Protein AF-A0A016WW55-F1 (afdb_monomer_lite)

Organism: NCBI:txid53326

pLDDT: mean 90.35, std 8.44, range [47.38, 97.94]

Foldseek 3Di:
DDDDAAEDEDAPDVVCVDPVNVVVCVVVNHHYDDDDHPPLVLPLCNPPVVVVLCVQCPPDDDPDPVVVVVSVVVVVVPDDPVSVVVSVVSSVVSVVVVD

Radius of gyration: 16.38 Å; chains: 1; bounding box: 34×37×39 Å

InterPro domains:
  IPR036397 Ribonuclease H superfamily [G3DSA:3.30.420.10] (1-99)
  IPR052709 Transposase-Methyltransferase Hybrid [PTHR46060] (3-98)

Sequence (99 aa):
MAKKKVLFLHDNVPAHSNEVAQEKLAELMFEILPHPAYSPDLAPSDFHLFPNLKKLLAGRRFRFSEEVIEAVDGYFEHLEKGHFLEENEKLEKRWTKVH

Secondary structure (DSSP, 8-state):
-PPPPEEE-----TTTSSHHHHHHHHHTTEEEPP--TT-GGG-HIIIIIHHHHHHHHTT---SSHHHHHHHHHHHHHT--HHHHHHHHHHHHHHHHHH-

Structure (mmCIF, N/CA/C/O backbone):
data_AF-A0A016WW55-F1
#
_entry.id   AF-A0A016WW55-F1
#
loop_
_atom_site.group_PDB
_atom_site.id
_atom_site.type_symbol
_atom_site.label_atom_id
_atom_site.label_alt_id
_atom_site.label_comp_id
_atom_site.label_asym_id
_atom_site.label_entity_id
_atom_site.label_seq_id
_atom_site.pdbx_PDB_ins_code
_atom_site.Cartn_x
_atom_site.Cartn_y
_atom_site.Cartn_z
_atom_site.occupancy
_atom_site.B_iso_or_equiv
_atom_site.auth_seq_id
_atom_site.auth_comp_id
_atom_site.auth_asym_id
_atom_site.auth_atom_id
_atom_site.pdbx_PDB_model_num
ATOM 1 N N . MET A 1 1 ? -10.530 22.295 14.310 1.00 47.38 1 MET A N 1
ATOM 2 C CA . MET A 1 1 ? -11.070 21.184 13.495 1.00 47.38 1 MET A CA 1
ATOM 3 C C . MET A 1 1 ? -10.460 19.895 14.018 1.00 47.38 1 MET A C 1
ATOM 5 O O . MET A 1 1 ? -9.245 19.856 14.163 1.00 47.38 1 MET A O 1
ATOM 9 N N . ALA A 1 2 ? -11.262 18.893 14.380 1.00 59.19 2 ALA A N 1
ATOM 10 C CA . ALA A 1 2 ? -10.724 17.608 14.826 1.00 59.19 2 ALA A CA 1
ATOM 11 C C . ALA A 1 2 ? -10.021 16.917 13.645 1.00 59.19 2 ALA A C 1
ATOM 13 O O . ALA A 1 2 ? -10.608 16.803 12.567 1.00 59.19 2 ALA A O 1
ATOM 14 N N . LYS A 1 3 ? -8.763 16.493 13.821 1.00 66.69 3 LYS A N 1
ATOM 15 C CA . LYS A 1 3 ? -8.090 15.632 12.840 1.00 66.69 3 LYS A CA 1
ATOM 16 C C . LYS A 1 3 ? -8.847 14.304 12.789 1.00 66.69 3 LYS A C 1
ATOM 18 O O . LYS A 1 3 ? -9.098 13.705 13.832 1.00 66.69 3 LYS A O 1
ATOM 23 N N . LYS A 1 4 ? -9.234 13.863 11.591 1.00 79.50 4 LYS A N 1
ATOM 24 C CA . LYS A 1 4 ? -9.798 12.522 11.404 1.00 79.50 4 LYS A CA 1
ATOM 25 C C . LYS A 1 4 ? -8.715 11.494 11.736 1.00 79.50 4 LYS A C 1
ATOM 27 O O . LYS A 1 4 ? -7.582 11.640 11.284 1.00 79.50 4 LYS A O 1
ATOM 32 N N . LYS A 1 5 ? -9.075 10.492 12.537 1.00 88.38 5 LYS A N 1
ATOM 33 C CA . LYS A 1 5 ? -8.212 9.357 12.872 1.00 88.38 5 LYS A CA 1
ATOM 34 C C . LYS A 1 5 ? -7.979 8.519 11.611 1.00 88.38 5 LYS A C 1
ATOM 36 O O . LYS A 1 5 ? -8.924 8.298 10.854 1.00 88.38 5 LYS A O 1
ATOM 41 N N . VAL A 1 6 ? -6.741 8.093 11.379 1.00 93.06 6 VAL A N 1
ATOM 42 C CA . VAL A 1 6 ? -6.384 7.207 10.262 1.00 93.06 6 VAL A CA 1
ATOM 43 C C . VAL A 1 6 ? -6.385 5.772 10.772 1.00 93.06 6 VAL A C 1
ATOM 45 O O . VAL A 1 6 ? -5.719 5.475 11.763 1.00 93.06 6 VAL A O 1
ATOM 48 N N . LEU A 1 7 ? -7.136 4.908 10.090 1.00 92.69 7 LEU A N 1
ATOM 49 C CA . LEU A 1 7 ? -7.104 3.464 10.295 1.00 92.69 7 LEU A CA 1
ATOM 50 C C . LEU A 1 7 ? -6.087 2.868 9.323 1.00 92.69 7 LEU A C 1
ATOM 52 O O . LEU A 1 7 ? -6.183 3.096 8.117 1.00 92.69 7 LEU A O 1
ATOM 56 N N . PHE A 1 8 ? -5.108 2.142 9.846 1.00 92.88 8 PHE A N 1
ATOM 57 C CA . PHE A 1 8 ? -3.995 1.594 9.088 1.00 92.88 8 PHE A CA 1
ATOM 58 C C . PHE A 1 8 ? -4.069 0.067 9.080 1.00 92.88 8 PHE A C 1
ATOM 60 O O . PHE A 1 8 ? -3.989 -0.571 10.127 1.00 92.88 8 PHE A O 1
ATOM 67 N N . LEU A 1 9 ? -4.245 -0.518 7.897 1.00 92.06 9 LEU A N 1
ATOM 68 C CA . LEU A 1 9 ? -4.293 -1.963 7.693 1.00 92.06 9 LEU A CA 1
ATOM 69 C C . LEU A 1 9 ? -3.021 -2.410 6.971 1.00 92.06 9 LEU A C 1
ATOM 71 O O . LEU A 1 9 ? -2.748 -1.946 5.865 1.00 92.06 9 LEU A O 1
ATOM 75 N N . HIS A 1 10 ? -2.273 -3.320 7.585 1.00 91.25 10 HIS A N 1
ATOM 76 C CA . HIS A 1 10 ? -1.110 -3.971 6.989 1.00 91.25 10 HIS A CA 1
ATOM 77 C C . HIS A 1 10 ? -0.998 -5.411 7.505 1.00 91.25 10 HIS A C 1
ATOM 79 O O . HIS A 1 10 ? -1.653 -5.781 8.480 1.00 91.25 10 HIS A O 1
ATOM 85 N N . ASP A 1 11 ? -0.186 -6.230 6.847 1.00 88.81 11 ASP A N 1
ATOM 86 C CA . ASP A 1 11 ? 0.057 -7.611 7.246 1.00 88.81 11 ASP A CA 1
ATOM 87 C C . ASP A 1 11 ? 0.996 -7.711 8.463 1.00 88.81 11 ASP A C 1
ATOM 89 O O . ASP A 1 11 ? 1.789 -6.820 8.770 1.00 88.81 11 ASP A O 1
ATOM 93 N N . ASN A 1 12 ? 0.921 -8.830 9.183 1.00 86.19 12 ASN A N 1
ATOM 94 C CA . ASN A 1 12 ? 1.673 -9.046 10.426 1.00 86.19 12 ASN A CA 1
ATOM 95 C C . ASN A 1 12 ? 3.097 -9.594 10.179 1.00 86.19 12 ASN A C 1
ATOM 97 O O . ASN A 1 12 ? 3.583 -10.459 10.911 1.00 86.19 12 ASN A O 1
ATOM 101 N N . VAL A 1 13 ? 3.760 -9.159 9.105 1.00 87.56 13 VAL A N 1
ATOM 102 C CA . VAL A 1 13 ? 5.140 -9.578 8.806 1.00 87.56 13 VAL A CA 1
ATOM 103 C C . VAL A 1 13 ? 6.091 -8.955 9.840 1.00 87.56 13 VAL A C 1
ATOM 105 O O . VAL A 1 13 ? 5.907 -7.793 10.201 1.00 87.56 13 VAL A O 1
ATOM 108 N N . PRO A 1 14 ? 7.151 -9.657 10.303 1.00 89.81 14 PRO A N 1
ATOM 109 C CA . PRO A 1 14 ? 8.038 -9.150 11.361 1.00 89.81 14 PRO A CA 1
ATOM 110 C C . PRO A 1 14 ? 8.643 -7.763 11.097 1.00 89.81 14 PRO A C 1
ATOM 112 O O . PRO A 1 14 ? 8.917 -7.013 12.030 1.00 89.81 14 PRO A O 1
ATOM 115 N N . ALA A 1 15 ? 8.828 -7.401 9.824 1.00 89.00 15 ALA A N 1
ATOM 116 C CA . ALA A 1 15 ? 9.293 -6.078 9.418 1.00 89.00 15 ALA A CA 1
ATOM 117 C C . ALA A 1 15 ? 8.307 -4.945 9.770 1.00 89.00 15 ALA A C 1
ATOM 119 O O . ALA A 1 15 ? 8.739 -3.811 9.954 1.00 89.00 15 ALA A O 1
ATOM 120 N N . HIS A 1 16 ? 7.011 -5.236 9.886 1.00 86.50 16 HIS A N 1
ATOM 121 C CA . HIS A 1 16 ? 5.974 -4.266 10.242 1.00 86.50 16 HIS A CA 1
ATOM 122 C C . HIS A 1 16 ? 5.589 -4.312 11.728 1.00 86.50 16 HIS A C 1
ATOM 124 O O . HIS A 1 16 ? 5.094 -3.326 12.273 1.00 86.50 16 HIS A O 1
ATOM 130 N N . SER A 1 17 ? 5.870 -5.429 12.400 1.00 84.81 17 SER A N 1
ATOM 131 C CA . SER A 1 17 ? 5.562 -5.634 13.823 1.00 84.81 17 SER A CA 1
ATOM 132 C C . SER A 1 17 ? 6.746 -5.337 14.752 1.00 84.81 17 SER A C 1
ATOM 134 O O . SER A 1 17 ? 6.674 -5.621 15.946 1.00 84.81 17 SER A O 1
ATOM 136 N N . ASN A 1 18 ? 7.846 -4.788 14.225 1.00 91.31 18 ASN A N 1
ATOM 137 C CA . ASN A 1 18 ? 8.982 -4.367 15.044 1.00 91.31 18 ASN A CA 1
ATOM 138 C C . ASN A 1 18 ? 8.700 -3.057 15.796 1.00 91.31 18 ASN A C 1
ATOM 140 O O . ASN A 1 18 ? 7.846 -2.263 15.407 1.00 91.31 18 ASN A O 1
ATOM 144 N N . GLU A 1 19 ? 9.462 -2.832 16.863 1.00 93.38 19 GLU A N 1
ATOM 145 C CA . GLU A 1 19 ? 9.296 -1.690 17.767 1.00 93.38 19 GLU A CA 1
ATOM 146 C C . GLU A 1 19 ? 9.390 -0.344 17.040 1.00 93.38 19 GLU A C 1
ATOM 148 O O . GLU A 1 19 ? 8.499 0.485 17.180 1.00 93.38 19 GLU A O 1
ATOM 153 N N . VAL A 1 20 ? 10.380 -0.173 16.160 1.00 95.19 20 VAL A N 1
ATOM 154 C CA . VAL A 1 20 ? 10.593 1.074 15.404 1.00 95.19 20 VAL A CA 1
ATOM 155 C C . VAL A 1 20 ? 9.381 1.433 14.533 1.00 95.19 20 VAL A C 1
ATOM 157 O O . VAL A 1 20 ? 8.969 2.592 14.467 1.00 95.19 20 VAL A O 1
ATOM 160 N N . ALA A 1 21 ? 8.785 0.448 13.857 1.00 93.00 21 ALA A N 1
ATOM 161 C CA . ALA A 1 21 ? 7.594 0.649 13.039 1.00 93.00 21 ALA A CA 1
ATOM 162 C C . ALA A 1 21 ? 6.374 1.010 13.902 1.00 93.00 21 ALA A C 1
ATOM 164 O O . ALA A 1 21 ? 5.633 1.934 13.564 1.00 93.00 21 ALA A O 1
ATOM 165 N N . GLN A 1 22 ? 6.188 0.320 15.031 1.00 91.62 22 GLN A N 1
ATOM 166 C CA . GLN A 1 22 ? 5.075 0.559 15.954 1.00 91.62 22 GLN A CA 1
ATOM 167 C C . GLN A 1 22 ? 5.172 1.932 16.633 1.00 91.62 22 GLN A C 1
ATOM 169 O O . GLN A 1 22 ? 4.182 2.664 16.679 1.00 91.62 22 GLN A O 1
ATOM 174 N N . GLU A 1 23 ? 6.367 2.327 17.079 1.00 94.81 23 GLU A N 1
ATOM 175 C CA . GLU A 1 23 ? 6.645 3.667 17.606 1.00 94.81 23 GLU A CA 1
ATOM 176 C C . GLU A 1 23 ? 6.297 4.736 16.571 1.00 94.81 23 GLU A C 1
ATOM 178 O O . GLU A 1 23 ? 5.593 5.701 16.879 1.00 94.81 23 GLU A O 1
ATOM 183 N N . LYS A 1 24 ? 6.701 4.534 15.310 1.00 94.50 24 LYS A N 1
ATOM 184 C CA . LYS A 1 24 ? 6.412 5.508 14.259 1.00 94.50 24 LYS A CA 1
ATOM 185 C C . LYS A 1 24 ? 4.918 5.647 13.973 1.00 94.50 24 LYS A C 1
ATOM 187 O O . LYS A 1 24 ? 4.433 6.760 13.769 1.00 94.50 24 LYS A O 1
ATOM 192 N N . LEU A 1 25 ? 4.176 4.540 13.964 1.00 93.44 25 LEU A N 1
ATOM 193 C CA . LEU A 1 25 ? 2.722 4.563 13.784 1.00 93.44 25 LEU A CA 1
ATOM 194 C C . LEU A 1 25 ? 2.021 5.267 14.958 1.00 93.44 25 LEU A C 1
ATOM 196 O O . LEU A 1 25 ? 1.074 6.027 14.732 1.00 93.44 25 LEU A O 1
ATOM 200 N N . ALA A 1 26 ? 2.528 5.098 16.184 1.00 91.75 26 ALA A N 1
ATOM 201 C CA . ALA A 1 26 ? 2.033 5.804 17.363 1.00 91.75 26 ALA A CA 1
ATOM 202 C C . ALA A 1 26 ? 2.292 7.321 17.287 1.00 91.75 26 ALA A C 1
ATOM 204 O O . ALA A 1 26 ? 1.376 8.105 17.544 1.00 91.75 26 ALA A O 1
ATOM 205 N N . GLU A 1 27 ? 3.487 7.751 16.860 1.00 94.81 27 GLU A N 1
ATOM 206 C CA . GLU A 1 27 ? 3.807 9.171 16.621 1.00 94.81 27 GLU A CA 1
ATOM 207 C C . GLU A 1 27 ? 2.876 9.816 15.585 1.00 94.81 27 GLU A C 1
ATOM 209 O O . GLU A 1 27 ? 2.463 10.969 15.730 1.00 94.81 27 GLU A O 1
ATOM 214 N N . LEU A 1 28 ? 2.533 9.070 14.530 1.00 93.38 28 LEU A N 1
ATOM 215 C CA . LEU A 1 28 ?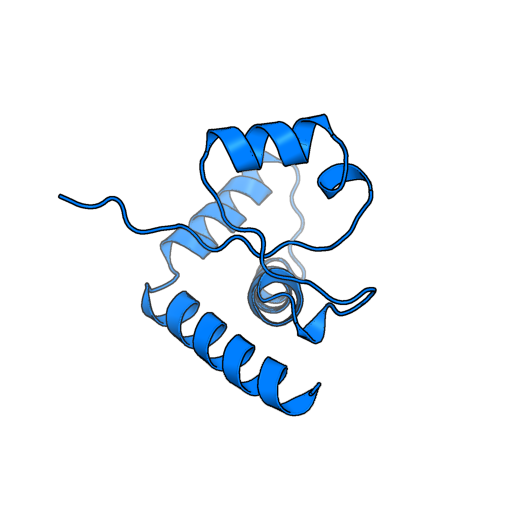 1.605 9.508 13.485 1.00 93.38 28 LEU A CA 1
ATOM 216 C C . LEU A 1 28 ? 0.136 9.476 13.937 1.00 93.38 28 LEU A C 1
ATOM 218 O O . LEU A 1 28 ? -0.733 9.970 13.214 1.00 93.38 28 LEU A O 1
ATOM 222 N N . MET A 1 29 ? -0.142 8.945 15.134 1.00 93.75 29 MET A N 1
ATOM 223 C CA . MET A 1 29 ? -1.481 8.734 15.689 1.00 93.75 29 MET A CA 1
ATOM 224 C C . MET A 1 29 ? -2.362 7.839 14.804 1.00 93.75 29 MET A C 1
ATOM 226 O O . MET A 1 29 ? -3.575 8.055 14.697 1.00 93.75 29 MET A O 1
ATOM 230 N N . PHE A 1 30 ? -1.754 6.856 14.137 1.00 94.12 30 PHE A N 1
ATOM 231 C CA . PHE A 1 30 ? -2.474 5.881 13.324 1.00 94.12 30 PHE A CA 1
ATOM 232 C C . PHE A 1 30 ? -2.982 4.753 14.218 1.00 94.12 30 PHE A C 1
ATOM 234 O O . P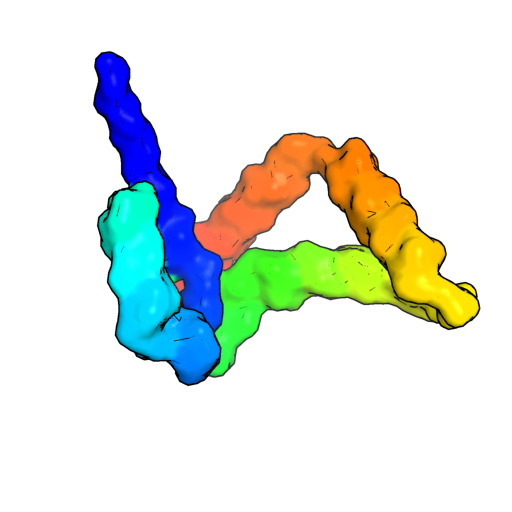HE A 1 30 ? -2.270 4.261 15.090 1.00 94.12 30 PHE A O 1
ATOM 241 N N . GLU A 1 31 ? -4.228 4.341 14.009 1.00 93.25 31 GLU A N 1
ATOM 242 C CA . GLU A 1 31 ? -4.775 3.151 14.653 1.00 93.25 31 GLU A CA 1
ATOM 243 C C . GLU A 1 31 ? -4.609 1.960 13.730 1.00 93.25 31 GLU A C 1
ATOM 245 O O . GLU A 1 31 ? -5.131 1.944 12.618 1.00 93.25 31 GLU A O 1
ATOM 250 N N . ILE A 1 32 ? -3.869 0.970 14.208 1.00 91.69 32 ILE A N 1
ATOM 251 C CA . ILE A 1 32 ? -3.615 -0.258 13.472 1.00 91.69 32 ILE A CA 1
ATOM 252 C C . ILE A 1 32 ? -4.858 -1.140 13.572 1.00 91.69 32 ILE A C 1
ATOM 254 O O . ILE A 1 32 ? -5.330 -1.439 14.671 1.00 91.69 32 ILE A O 1
ATOM 258 N N . LEU A 1 33 ? -5.390 -1.553 12.425 1.00 91.56 33 LEU A N 1
ATOM 259 C CA . LEU A 1 33 ? -6.476 -2.523 12.370 1.00 91.56 33 LEU A CA 1
ATOM 260 C C . LEU A 1 33 ? -5.927 -3.943 12.564 1.00 91.56 33 LEU A C 1
ATOM 262 O O . LEU A 1 33 ? -4.883 -4.273 11.999 1.00 91.56 33 LEU A O 1
ATOM 266 N N . PRO A 1 34 ? -6.619 -4.804 13.331 1.00 88.88 34 PRO A N 1
ATOM 267 C CA . PRO A 1 34 ? -6.170 -6.172 13.548 1.00 88.88 34 PRO A CA 1
ATOM 268 C C . PRO A 1 34 ? -6.200 -6.951 12.231 1.00 88.88 34 PRO A C 1
ATOM 270 O O . PRO A 1 34 ? -7.254 -7.068 11.617 1.00 88.88 34 PRO A O 1
ATOM 273 N N . HIS A 1 35 ? -5.068 -7.515 11.813 1.00 89.44 35 HIS A N 1
ATOM 274 C CA . HIS A 1 35 ? -4.988 -8.366 10.627 1.00 89.44 35 HIS A CA 1
ATOM 275 C C . HIS A 1 35 ? -4.667 -9.815 11.032 1.00 89.44 35 HIS A C 1
ATOM 277 O O . HIS A 1 35 ? -3.641 -10.052 11.680 1.00 89.44 35 HIS A O 1
ATOM 283 N N . PRO A 1 36 ? -5.524 -10.795 10.697 1.00 89.00 36 PRO A N 1
ATOM 284 C CA . PRO A 1 36 ? -5.264 -12.194 11.018 1.00 89.00 36 PRO A CA 1
ATOM 285 C C . PRO A 1 36 ? -4.053 -12.740 10.249 1.00 89.00 36 PRO A C 1
ATOM 287 O O . PRO A 1 36 ? -3.711 -12.287 9.157 1.00 89.00 36 PRO A O 1
ATOM 290 N N . ALA A 1 37 ? -3.372 -13.726 10.836 1.00 87.88 37 ALA A N 1
ATOM 291 C CA . ALA A 1 37 ? -2.196 -14.327 10.217 1.00 87.88 37 ALA A CA 1
ATOM 292 C C . ALA A 1 37 ? -2.556 -14.984 8.872 1.00 87.88 37 ALA A C 1
ATOM 294 O O . ALA A 1 37 ? -3.594 -15.633 8.753 1.00 87.88 37 ALA A O 1
ATOM 295 N N . TYR A 1 38 ? -1.677 -14.837 7.876 1.00 86.00 38 TYR A N 1
ATOM 296 C CA . TYR A 1 38 ? -1.798 -15.474 6.557 1.00 86.00 38 TYR A CA 1
ATOM 297 C C . TYR A 1 38 ? -3.148 -15.239 5.857 1.00 86.00 38 TYR A C 1
ATOM 299 O O . TYR A 1 38 ? -3.675 -16.152 5.226 1.00 86.00 38 TYR A O 1
ATOM 307 N N . SER A 1 39 ? -3.698 -14.024 5.958 1.00 89.81 39 SER A N 1
ATOM 308 C CA . SER A 1 39 ? -5.019 -13.675 5.410 1.00 89.81 39 SER A CA 1
ATOM 309 C C . SER A 1 39 ? -4.939 -12.666 4.252 1.00 89.81 39 SER A C 1
ATOM 311 O O . SER A 1 39 ? -5.449 -11.548 4.356 1.00 89.81 39 SER A O 1
ATOM 313 N N . PRO A 1 40 ? -4.311 -13.033 3.114 1.00 88.81 40 PRO A N 1
ATOM 314 C CA . PRO A 1 40 ? -4.191 -12.146 1.953 1.00 88.81 40 PRO A CA 1
ATOM 315 C C . PRO A 1 40 ? -5.558 -11.795 1.342 1.00 88.81 40 PRO A C 1
ATOM 317 O O . PRO A 1 40 ? -5.714 -10.794 0.649 1.00 88.81 40 PRO A O 1
ATOM 320 N N . ASP A 1 41 ? -6.589 -12.597 1.606 1.00 90.25 41 ASP A N 1
ATOM 321 C CA . ASP A 1 41 ? -7.966 -12.305 1.226 1.00 90.25 41 ASP A CA 1
ATOM 322 C C . ASP A 1 41 ? -8.552 -11.097 1.970 1.00 90.25 41 ASP A C 1
ATOM 324 O O . ASP A 1 41 ? -9.495 -10.494 1.453 1.00 90.25 41 ASP A O 1
ATOM 328 N N . LEU A 1 42 ? -7.968 -10.711 3.109 1.00 91.00 42 LEU A N 1
ATOM 329 C CA . LEU A 1 42 ? -8.309 -9.526 3.898 1.00 91.00 42 LEU A CA 1
ATOM 330 C C . LEU A 1 42 ? -7.336 -8.355 3.687 1.00 91.00 42 LEU A C 1
ATOM 332 O O . LEU A 1 42 ? -7.452 -7.337 4.364 1.00 91.00 42 LEU A O 1
ATOM 336 N N . ALA A 1 43 ? -6.400 -8.463 2.742 1.00 91.69 43 ALA A N 1
ATOM 337 C CA . ALA A 1 43 ? -5.506 -7.378 2.349 1.00 91.69 43 ALA A CA 1
ATOM 338 C C . ALA A 1 43 ? -5.933 -6.813 0.976 1.00 91.69 43 ALA A C 1
ATOM 340 O O . ALA A 1 43 ? -5.744 -7.484 -0.043 1.00 91.69 43 ALA A O 1
ATOM 341 N N . PRO A 1 44 ? -6.494 -5.585 0.896 1.00 91.25 44 PRO A N 1
ATOM 342 C CA . PRO A 1 44 ? -6.950 -4.986 -0.369 1.00 91.25 44 PRO A CA 1
ATOM 343 C C . PRO A 1 44 ? -5.878 -4.956 -1.460 1.00 91.25 44 PRO A C 1
ATOM 345 O O . PRO A 1 44 ? -6.162 -5.231 -2.632 1.00 91.25 44 PRO A O 1
ATOM 348 N N . SER A 1 45 ? -4.631 -4.710 -1.054 1.00 91.56 45 SER A N 1
ATOM 349 C CA . SER A 1 45 ? -3.468 -4.757 -1.934 1.00 91.56 45 SER A CA 1
ATOM 350 C C . SER A 1 45 ? -3.320 -6.120 -2.617 1.00 91.56 45 SER A C 1
ATOM 352 O O . SER A 1 45 ? -3.131 -6.184 -3.831 1.00 91.56 45 SER A O 1
ATOM 354 N N . ASP A 1 46 ? -3.480 -7.212 -1.869 1.00 93.00 46 ASP A N 1
ATOM 355 C CA . ASP A 1 46 ? -3.273 -8.574 -2.363 1.00 93.00 46 ASP A CA 1
ATOM 356 C C . ASP A 1 46 ? -4.442 -9.096 -3.190 1.00 93.00 46 ASP A C 1
ATOM 358 O O . ASP A 1 46 ? -4.230 -9.740 -4.222 1.00 93.00 46 ASP A O 1
ATOM 362 N N . PHE A 1 47 ? -5.682 -8.829 -2.773 1.00 90.50 47 PHE A N 1
ATOM 363 C CA . PHE A 1 47 ? -6.841 -9.405 -3.451 1.00 90.50 47 PHE A CA 1
ATOM 364 C C . PHE A 1 47 ? -7.391 -8.570 -4.608 1.00 90.50 47 PHE A C 1
ATOM 366 O O . PHE A 1 47 ? -8.162 -9.110 -5.408 1.00 90.50 47 PHE A O 1
ATOM 373 N N . HIS A 1 48 ? -7.054 -7.279 -4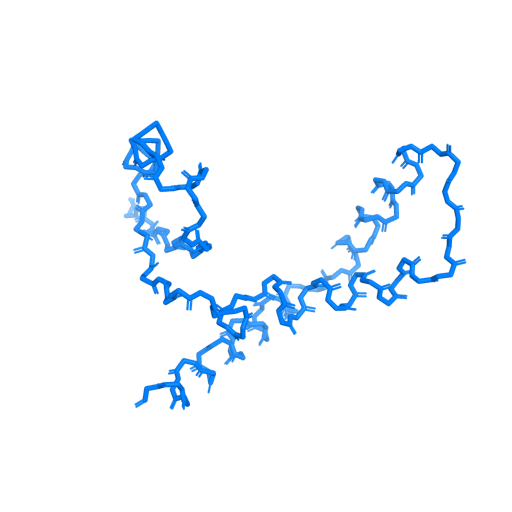.701 1.00 91.31 48 HIS A N 1
ATOM 374 C CA . HIS A 1 48 ? -7.596 -6.391 -5.736 1.00 91.31 48 HIS A CA 1
ATOM 375 C C . HIS A 1 48 ? -6.511 -5.621 -6.494 1.00 91.31 48 HIS A C 1
ATOM 377 O O . HIS A 1 48 ? -6.429 -5.769 -7.716 1.00 91.31 48 HIS A O 1
ATOM 383 N N . LEU A 1 49 ? -5.649 -4.858 -5.813 1.00 92.81 49 LEU A N 1
ATOM 384 C CA . LEU A 1 49 ? -4.668 -3.992 -6.484 1.00 92.81 49 LEU A CA 1
ATOM 385 C C . LEU A 1 49 ? -3.618 -4.791 -7.274 1.00 92.81 49 LEU A C 1
ATOM 387 O O . LEU A 1 49 ? -3.487 -4.622 -8.489 1.00 92.81 49 LEU A O 1
ATOM 391 N N . PHE A 1 50 ? -2.883 -5.689 -6.613 1.00 93.25 50 PHE A N 1
ATOM 392 C CA . PHE A 1 50 ? -1.803 -6.447 -7.243 1.00 93.25 50 PHE A CA 1
ATOM 393 C C . PHE A 1 50 ? -2.274 -7.374 -8.368 1.00 93.25 50 PHE A C 1
ATOM 395 O O . PHE A 1 50 ? -1.571 -7.452 -9.374 1.00 93.25 50 PHE A O 1
ATOM 402 N N . PRO A 1 51 ? -3.430 -8.062 -8.294 1.00 94.12 51 PRO A N 1
ATOM 403 C CA . PRO A 1 51 ? -3.953 -8.817 -9.429 1.00 94.12 51 PRO A CA 1
ATOM 404 C C . PRO A 1 51 ? -4.182 -7.958 -10.677 1.00 94.12 51 PRO A C 1
ATOM 406 O O . PRO A 1 51 ? -3.874 -8.401 -11.783 1.00 94.12 51 PRO A O 1
ATOM 409 N N . ASN A 1 52 ? -4.691 -6.734 -10.522 1.00 93.31 52 ASN A N 1
ATOM 410 C CA . ASN A 1 52 ? -4.917 -5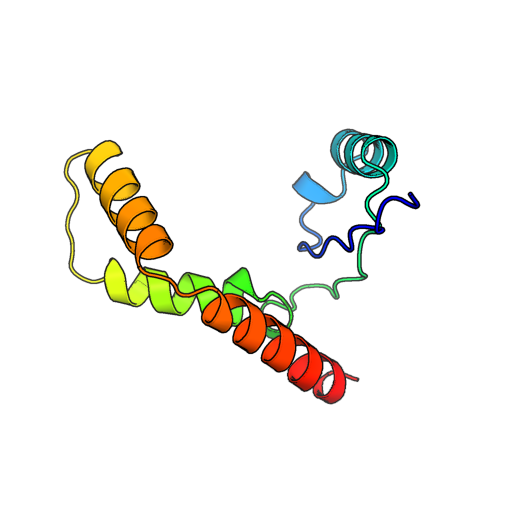.831 -11.651 1.00 93.31 52 ASN A CA 1
ATOM 411 C C . ASN A 1 52 ? -3.602 -5.260 -12.192 1.00 93.31 52 ASN A C 1
ATOM 413 O O . ASN A 1 52 ? -3.383 -5.280 -13.404 1.00 93.31 52 ASN A O 1
ATOM 417 N N . LEU A 1 53 ? -2.676 -4.884 -11.308 1.00 94.88 53 LEU A N 1
ATOM 418 C CA . LEU A 1 53 ? -1.344 -4.444 -11.713 1.00 94.88 53 LEU A CA 1
ATOM 419 C C . LEU A 1 53 ? -0.560 -5.566 -12.418 1.00 94.88 53 LEU A C 1
ATOM 421 O O . LEU A 1 53 ? 0.075 -5.341 -13.443 1.00 94.88 53 LEU A O 1
ATOM 425 N N . LYS A 1 54 ? -0.668 -6.815 -11.948 1.00 95.06 54 LYS A N 1
ATOM 426 C CA . LYS A 1 54 ? -0.077 -7.985 -12.619 1.00 95.06 54 LYS A CA 1
ATOM 427 C C . LYS A 1 54 ? -0.614 -8.160 -14.035 1.00 95.06 54 LYS A C 1
ATOM 429 O O . LYS A 1 54 ? 0.174 -8.461 -14.923 1.00 95.06 54 LYS A O 1
ATOM 434 N N . LYS A 1 55 ? -1.916 -7.956 -14.271 1.00 95.38 55 LYS A N 1
ATOM 435 C CA . LYS A 1 55 ? -2.492 -8.009 -15.630 1.00 95.38 55 LYS A CA 1
ATOM 436 C C . LYS A 1 55 ? -1.905 -6.928 -16.533 1.00 95.38 55 LYS A C 1
ATOM 438 O O . LYS A 1 55 ? -1.604 -7.218 -17.684 1.00 95.38 55 LYS A O 1
ATOM 443 N N . LEU A 1 56 ? -1.721 -5.713 -16.015 1.00 94.19 56 LEU A N 1
ATOM 444 C CA . LEU A 1 56 ? -1.096 -4.622 -16.762 1.00 94.19 56 LEU A CA 1
ATOM 445 C C . LEU A 1 56 ? 0.343 -4.968 -17.169 1.00 94.19 56 LEU A C 1
ATOM 447 O O . LEU A 1 56 ? 0.738 -4.741 -18.313 1.00 94.19 56 LEU A O 1
ATOM 451 N N . LEU A 1 57 ? 1.118 -5.500 -16.223 1.00 95.69 57 LEU A N 1
ATOM 452 C CA . LEU A 1 57 ? 2.540 -5.797 -16.400 1.00 95.69 57 LEU A CA 1
ATOM 453 C C . LEU A 1 57 ? 2.790 -7.124 -17.136 1.00 95.69 57 LEU A C 1
ATOM 455 O O . LEU A 1 57 ? 3.894 -7.355 -17.631 1.00 95.69 57 LEU A O 1
ATOM 459 N N . ALA A 1 58 ? 1.787 -7.999 -17.228 1.00 96.56 58 ALA A N 1
ATOM 460 C CA . ALA A 1 58 ? 1.910 -9.313 -17.842 1.00 96.56 58 ALA A CA 1
ATOM 461 C C . ALA A 1 58 ? 2.411 -9.225 -19.292 1.00 96.56 58 ALA A C 1
ATOM 463 O O . ALA A 1 58 ? 1.915 -8.449 -20.106 1.00 96.56 58 ALA A O 1
ATOM 464 N N . GLY A 1 59 ? 3.407 -10.051 -19.618 1.00 95.38 59 GLY A N 1
ATOM 465 C CA . GLY A 1 59 ? 3.978 -10.139 -20.965 1.00 95.38 59 GLY A CA 1
ATOM 466 C C . GLY A 1 59 ? 4.883 -8.970 -21.366 1.00 95.38 59 GLY A C 1
ATOM 467 O O . GLY A 1 59 ? 5.504 -9.035 -22.427 1.00 95.38 59 GLY A O 1
ATOM 468 N N . ARG A 1 60 ? 5.016 -7.932 -20.532 1.00 95.56 60 ARG A N 1
ATOM 469 C CA . ARG A 1 60 ? 5.947 -6.827 -20.775 1.00 95.56 60 ARG A CA 1
ATOM 470 C C . ARG A 1 60 ? 7.349 -7.205 -20.304 1.00 95.56 60 ARG A C 1
ATOM 472 O O . ARG A 1 60 ? 7.524 -7.862 -19.280 1.00 95.56 60 ARG A O 1
ATOM 479 N N . ARG A 1 61 ? 8.359 -6.783 -21.063 1.00 96.44 61 ARG A N 1
ATOM 480 C CA . ARG A 1 61 ? 9.768 -6.854 -20.665 1.00 96.44 61 ARG A CA 1
ATOM 481 C C . ARG A 1 61 ? 10.285 -5.438 -20.521 1.00 96.44 61 ARG A C 1
ATOM 483 O O . ARG A 1 61 ? 10.226 -4.676 -21.479 1.00 96.44 61 ARG A O 1
ATOM 490 N N . PHE A 1 62 ? 10.799 -5.138 -19.342 1.00 96.12 62 PHE A N 1
ATOM 491 C CA . PHE A 1 62 ? 11.405 -3.857 -19.026 1.00 96.12 62 PHE A CA 1
ATOM 492 C C . PHE A 1 62 ? 12.919 -4.031 -19.021 1.00 96.12 62 PHE A C 1
ATOM 494 O O . PHE A 1 62 ? 13.433 -5.038 -18.528 1.00 96.12 62 PHE A O 1
ATOM 501 N N . ARG A 1 63 ? 13.627 -3.084 -19.624 1.00 97.12 63 ARG A N 1
ATOM 502 C CA . ARG A 1 63 ? 15.092 -3.058 -19.671 1.00 97.12 63 ARG A CA 1
ATOM 503 C C . ARG A 1 63 ? 15.673 -2.354 -18.456 1.00 97.12 63 ARG A C 1
ATOM 505 O O . ARG A 1 63 ? 16.769 -2.709 -18.032 1.00 97.12 63 ARG A O 1
ATOM 512 N N . PHE A 1 64 ? 14.931 -1.396 -17.907 1.00 97.06 64 PHE A N 1
ATOM 513 C CA . PHE A 1 64 ? 15.357 -0.567 -16.789 1.00 97.06 64 PHE A CA 1
ATOM 514 C C . PHE A 1 64 ? 14.242 -0.409 -15.753 1.00 97.06 64 PHE A C 1
ATOM 516 O O . PHE A 1 64 ? 13.063 -0.607 -16.058 1.00 97.06 64 PHE A O 1
ATOM 523 N N . SER A 1 65 ? 14.619 -0.058 -14.523 1.00 96.69 65 SER A N 1
ATOM 524 C CA . SER A 1 65 ? 13.687 0.200 -13.419 1.00 96.69 65 SER A CA 1
ATOM 525 C C . SER A 1 65 ? 12.722 1.337 -13.732 1.00 96.69 65 SER A C 1
ATOM 527 O O . SER A 1 65 ? 11.551 1.260 -13.372 1.00 96.69 65 SER A O 1
ATOM 529 N N . GLU A 1 66 ? 13.194 2.360 -14.435 1.00 97.94 66 GLU A N 1
ATOM 530 C CA . GLU A 1 66 ? 12.438 3.570 -14.751 1.00 97.94 66 GLU A CA 1
ATOM 531 C C . GLU A 1 66 ? 11.235 3.238 -15.640 1.00 97.94 66 GLU A C 1
ATOM 533 O O . GLU A 1 66 ? 10.141 3.728 -15.391 1.00 97.94 66 GLU A O 1
ATOM 538 N N . GLU A 1 67 ? 11.396 2.309 -16.591 1.00 97.69 67 GLU A N 1
ATOM 539 C CA . GLU A 1 67 ? 10.296 1.856 -17.453 1.00 97.69 67 GLU A CA 1
ATOM 540 C C . GLU A 1 67 ? 9.185 1.147 -16.639 1.00 97.69 67 GLU A C 1
ATOM 542 O O . GLU A 1 67 ? 8.008 1.211 -17.001 1.00 97.69 67 GLU A O 1
ATOM 547 N N . VAL A 1 68 ? 9.533 0.467 -15.534 1.00 96.31 68 VAL A N 1
ATOM 548 C CA . VAL A 1 68 ? 8.547 -0.151 -14.625 1.00 96.31 68 VAL A CA 1
ATOM 549 C C . VAL A 1 68 ? 7.857 0.915 -13.782 1.00 96.31 68 VAL A C 1
ATOM 551 O O . VAL A 1 68 ? 6.640 0.858 -13.628 1.00 96.31 68 VAL A O 1
ATOM 554 N N . ILE A 1 69 ? 8.621 1.873 -13.251 1.00 97.19 69 ILE A N 1
ATOM 555 C CA . ILE A 1 69 ? 8.094 2.977 -12.440 1.00 97.19 69 ILE A CA 1
ATOM 556 C C . ILE A 1 69 ? 7.082 3.778 -13.261 1.00 97.19 69 ILE A C 1
ATOM 558 O O . ILE A 1 69 ? 5.937 3.888 -12.841 1.00 97.19 69 ILE A O 1
ATOM 562 N N . GLU A 1 70 ? 7.437 4.202 -14.477 1.00 97.38 70 GLU A N 1
ATOM 563 C CA . GLU A 1 70 ? 6.531 4.934 -15.372 1.00 97.38 70 GLU A CA 1
ATOM 564 C C . GLU A 1 70 ? 5.257 4.140 -15.700 1.00 97.38 70 GLU A C 1
ATOM 566 O O . GLU A 1 70 ? 4.159 4.696 -15.741 1.00 97.38 70 GLU A O 1
ATOM 571 N N . ALA A 1 71 ? 5.367 2.824 -15.912 1.00 96.56 71 ALA A N 1
ATOM 572 C CA . ALA A 1 71 ? 4.203 1.983 -16.179 1.00 96.56 71 ALA A CA 1
ATOM 573 C C . ALA A 1 71 ? 3.267 1.864 -14.964 1.00 96.56 71 ALA A C 1
ATOM 575 O O . ALA A 1 71 ? 2.046 1.804 -15.132 1.00 96.56 71 ALA A O 1
ATOM 576 N N . VAL A 1 72 ? 3.829 1.801 -13.755 1.00 96.56 72 VAL A N 1
ATOM 577 C CA . VAL A 1 72 ? 3.074 1.736 -12.497 1.00 96.56 72 VAL A CA 1
ATOM 578 C C . VAL A 1 72 ? 2.457 3.098 -12.169 1.00 96.56 72 VAL A C 1
ATOM 580 O O . VAL A 1 72 ? 1.274 3.154 -11.842 1.00 96.56 72 VAL A O 1
ATOM 583 N N . ASP A 1 73 ? 3.201 4.190 -12.322 1.00 97.19 73 ASP A N 1
ATOM 584 C CA . ASP A 1 73 ? 2.703 5.553 -12.114 1.00 97.19 73 ASP A CA 1
ATOM 585 C C . ASP A 1 73 ? 1.558 5.856 -13.079 1.00 97.19 73 ASP A C 1
ATOM 587 O O . ASP A 1 73 ? 0.462 6.220 -12.652 1.00 97.19 73 ASP A O 1
ATOM 591 N N . GLY A 1 74 ? 1.756 5.563 -14.367 1.00 96.31 74 GLY A N 1
ATOM 592 C CA . GLY A 1 74 ? 0.709 5.693 -15.373 1.00 96.31 74 GLY A CA 1
ATOM 593 C C . GLY A 1 74 ? -0.532 4.865 -15.033 1.00 96.31 74 GLY A C 1
ATOM 594 O O . GLY A 1 74 ? -1.647 5.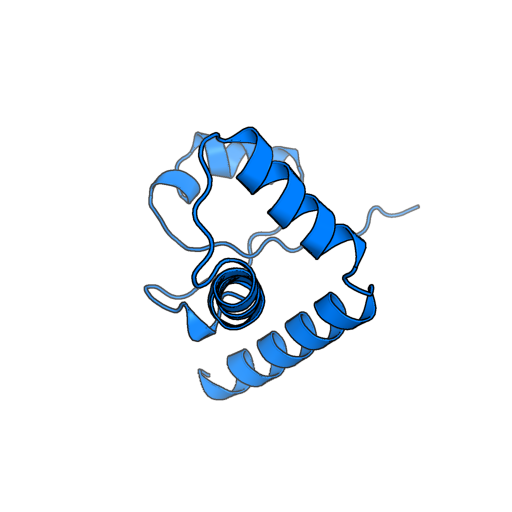326 -15.243 1.00 96.31 74 GLY A O 1
ATOM 595 N N . TYR A 1 75 ? -0.391 3.671 -14.453 1.00 95.12 75 TYR A N 1
ATOM 596 C CA . TYR A 1 75 ? -1.550 2.903 -13.988 1.00 95.12 75 TYR A CA 1
ATOM 597 C C . TYR A 1 75 ? -2.339 3.640 -12.906 1.00 95.12 75 TYR A C 1
ATOM 599 O O . TYR A 1 75 ? -3.558 3.749 -13.022 1.00 95.12 75 TYR A O 1
ATOM 607 N N . PHE A 1 76 ? -1.657 4.169 -11.888 1.00 94.75 76 PHE A N 1
ATOM 608 C CA . PHE A 1 76 ? -2.305 4.891 -10.796 1.00 94.75 76 PHE A CA 1
ATOM 609 C C . PHE A 1 76 ? -2.937 6.212 -11.245 1.00 94.75 76 PHE A C 1
ATOM 611 O O . PHE A 1 76 ? -4.013 6.548 -10.755 1.00 94.75 76 PHE A O 1
ATOM 618 N N . GLU A 1 77 ? -2.336 6.928 -12.197 1.00 95.62 77 GLU A N 1
ATOM 619 C CA . GLU A 1 77 ? -2.908 8.160 -12.761 1.00 95.62 77 GLU A CA 1
ATOM 620 C C . GLU A 1 77 ? -4.253 7.931 -13.463 1.00 95.62 77 GLU A C 1
ATOM 622 O O . GLU A 1 77 ? -5.121 8.805 -13.448 1.00 95.62 77 GLU A O 1
ATOM 627 N N . HIS A 1 78 ? -4.448 6.749 -14.052 1.00 92.75 78 HIS A N 1
ATOM 628 C CA . HIS A 1 78 ? -5.692 6.385 -14.732 1.00 92.75 78 HIS A CA 1
ATOM 629 C C . HIS A 1 78 ? -6.744 5.783 -13.789 1.00 92.75 78 HIS A C 1
ATOM 631 O O . HIS A 1 78 ? -7.881 5.562 -14.214 1.00 92.75 78 HIS A O 1
ATOM 637 N N . LEU A 1 79 ? -6.406 5.503 -12.524 1.00 92.62 79 LEU A N 1
ATOM 638 C CA . LEU A 1 79 ? -7.383 5.003 -11.561 1.00 92.62 79 LEU A CA 1
ATOM 639 C C . LEU A 1 79 ? -8.296 6.132 -11.084 1.00 92.62 79 LEU A C 1
ATOM 641 O O . LEU A 1 79 ? -7.872 7.119 -10.481 1.00 92.62 79 LEU A O 1
ATOM 645 N N . GLU A 1 80 ? -9.596 5.944 -11.281 1.00 91.75 80 GLU A N 1
ATOM 646 C CA . GLU A 1 80 ? -10.589 6.829 -10.690 1.00 91.75 80 GLU A CA 1
ATOM 647 C C . GLU A 1 80 ? -10.664 6.637 -9.173 1.00 91.75 80 GLU A C 1
ATOM 649 O O . GLU A 1 80 ? -10.513 5.531 -8.650 1.00 91.75 80 GLU A O 1
ATOM 654 N N . LYS A 1 81 ? -11.017 7.702 -8.443 1.00 87.75 81 LYS A N 1
ATOM 655 C CA . LYS A 1 81 ? -11.222 7.637 -6.982 1.00 87.75 81 LYS A CA 1
ATOM 656 C C . LYS A 1 81 ? -12.218 6.549 -6.563 1.00 87.75 81 LYS A C 1
ATOM 658 O O . LYS A 1 81 ? -12.082 5.992 -5.477 1.00 87.75 81 LYS A O 1
ATOM 663 N N . GLY A 1 82 ? -13.201 6.247 -7.417 1.00 90.88 82 GLY A N 1
ATOM 664 C CA . GLY A 1 82 ? -14.185 5.188 -7.185 1.00 90.88 82 GLY A CA 1
ATOM 665 C C . GLY A 1 82 ? -13.567 3.794 -7.052 1.00 90.88 82 GLY A C 1
ATOM 666 O O . GLY A 1 82 ? -14.100 2.973 -6.314 1.00 90.88 82 GLY A O 1
ATOM 667 N N . HIS A 1 83 ? -12.407 3.553 -7.669 1.00 88.81 83 HIS A N 1
ATOM 668 C CA . HIS A 1 83 ? -11.709 2.270 -7.604 1.00 88.81 83 HIS A CA 1
ATOM 669 C C . HIS A 1 83 ? -11.353 1.883 -6.160 1.00 88.81 83 HIS A C 1
ATOM 671 O O . HIS A 1 83 ? -11.669 0.785 -5.710 1.00 88.81 83 HIS A O 1
ATOM 677 N N . PHE A 1 84 ? -10.774 2.815 -5.398 1.00 88.62 84 PHE A N 1
ATOM 678 C CA . PHE A 1 84 ? -10.405 2.585 -3.997 1.00 88.62 84 PHE A CA 1
ATOM 679 C C . PHE A 1 84 ? -11.623 2.502 -3.064 1.00 88.62 84 PHE A C 1
ATOM 681 O O . PHE A 1 84 ? -11.569 1.857 -2.019 1.00 88.62 84 PHE A O 1
ATOM 688 N N . LEU A 1 85 ? -12.742 3.139 -3.427 1.00 91.06 85 LEU A N 1
ATOM 689 C CA . LEU A 1 85 ? -13.994 2.986 -2.681 1.00 91.06 85 LEU A CA 1
ATOM 690 C C . LEU A 1 85 ? -14.563 1.575 -2.859 1.00 91.06 85 LEU A C 1
ATOM 692 O O . LEU A 1 85 ? -14.901 0.929 -1.872 1.00 91.06 85 LEU A O 1
ATOM 696 N N . GLU A 1 86 ? -14.588 1.067 -4.092 1.00 90.00 86 GLU A N 1
ATOM 697 C CA . GLU A 1 86 ? -15.031 -0.298 -4.384 1.00 90.00 86 GLU A CA 1
ATOM 698 C C . GLU A 1 86 ? -14.146 -1.347 -3.686 1.00 90.00 86 GLU A C 1
ATOM 700 O O . GLU A 1 86 ? -14.643 -2.351 -3.170 1.00 90.00 86 GLU A O 1
ATOM 705 N N . GLU A 1 87 ? -12.831 -1.114 -3.630 1.00 90.56 87 GLU A N 1
ATOM 706 C CA . GLU A 1 87 ? -11.890 -1.936 -2.861 1.00 90.56 87 GLU A CA 1
ATOM 707 C C . GLU A 1 87 ? -12.256 -2.004 -1.373 1.00 90.56 87 GLU A C 1
ATOM 709 O O . GLU A 1 87 ? -12.323 -3.099 -0.805 1.00 90.56 87 GLU A O 1
ATOM 714 N N . ASN A 1 88 ? -12.547 -0.857 -0.752 1.00 90.19 88 ASN A N 1
ATOM 715 C CA . ASN A 1 88 ? -12.939 -0.785 0.656 1.00 90.19 88 ASN A CA 1
ATOM 716 C C . ASN A 1 88 ? -14.280 -1.488 0.918 1.00 90.19 88 ASN A C 1
ATOM 718 O O . ASN A 1 88 ? -14.402 -2.241 1.883 1.00 90.19 88 ASN A O 1
ATOM 722 N N . GLU A 1 89 ? -15.267 -1.323 0.035 1.00 92.12 89 GLU A N 1
ATOM 723 C CA . GLU A 1 89 ? -16.545 -2.040 0.144 1.00 92.12 89 GLU A CA 1
ATOM 724 C C . GLU A 1 89 ? -16.370 -3.561 0.011 1.00 92.12 89 GLU A C 1
ATOM 726 O O . GLU A 1 89 ? -17.061 -4.349 0.664 1.00 92.12 89 GLU A O 1
ATOM 731 N N . LYS A 1 90 ? -15.446 -4.013 -0.846 1.00 91.56 90 LYS A N 1
ATOM 732 C CA . LYS A 1 90 ? -15.109 -5.438 -0.965 1.00 91.56 90 LYS A CA 1
ATOM 733 C C . LYS A 1 90 ? -14.429 -5.959 0.292 1.00 91.56 90 LYS A C 1
ATOM 735 O O . LYS A 1 90 ? -14.727 -7.087 0.683 1.00 91.56 90 LYS A O 1
ATOM 740 N N . LEU A 1 91 ? -13.547 -5.173 0.912 1.00 92.00 91 LEU A N 1
ATOM 741 C CA . LEU A 1 91 ? -12.918 -5.531 2.182 1.00 92.00 91 LEU A CA 1
ATOM 742 C C . LEU A 1 91 ? -13.979 -5.744 3.268 1.00 92.00 91 LEU A C 1
ATOM 744 O O . LEU A 1 91 ? -13.983 -6.796 3.901 1.00 92.00 91 LEU A O 1
ATOM 748 N N . GLU A 1 92 ? -14.925 -4.816 3.419 1.00 90.25 92 GLU A N 1
ATOM 749 C CA . GLU A 1 92 ? -16.022 -4.928 4.393 1.00 90.25 92 GLU A CA 1
ATOM 750 C C . GLU A 1 92 ? -16.847 -6.215 4.188 1.00 90.25 92 GLU A C 1
ATOM 752 O O . GLU A 1 92 ? -17.101 -6.981 5.122 1.00 90.25 92 GLU A O 1
ATOM 757 N N . LYS A 1 93 ? -17.201 -6.522 2.934 1.00 90.69 93 LYS A N 1
ATOM 758 C CA . LYS A 1 93 ? -17.937 -7.749 2.575 1.00 90.69 93 LYS A CA 1
ATOM 759 C C . LYS A 1 93 ? -17.146 -9.036 2.810 1.00 90.69 93 LYS A C 1
ATOM 761 O O . LYS A 1 93 ? -17.749 -10.098 2.942 1.00 90.69 93 LYS A O 1
ATOM 766 N N . ARG A 1 94 ? -15.815 -8.987 2.765 1.00 90.62 94 ARG A N 1
ATOM 767 C CA . ARG A 1 94 ? -14.952 -10.150 3.030 1.00 90.62 94 ARG A CA 1
ATOM 768 C C . ARG A 1 94 ? -14.760 -10.352 4.524 1.00 90.62 94 ARG A C 1
ATOM 770 O O . ARG A 1 94 ? -14.842 -11.481 4.992 1.00 90.62 94 ARG A O 1
ATOM 777 N N . TRP A 1 95 ? -14.615 -9.258 5.264 1.00 86.50 95 TRP A N 1
ATOM 778 C CA . TRP A 1 95 ? -14.496 -9.278 6.717 1.00 86.50 95 TRP A CA 1
ATOM 779 C C . TRP A 1 95 ? -15.682 -9.978 7.390 1.00 86.50 95 TRP A C 1
ATOM 781 O O . TRP A 1 95 ? -15.496 -10.768 8.306 1.00 86.50 95 TRP A O 1
ATOM 791 N N . THR A 1 96 ? -16.894 -9.750 6.877 1.00 83.12 96 THR A N 1
ATOM 792 C CA . THR A 1 96 ? -18.151 -10.360 7.361 1.00 83.12 96 THR A CA 1
ATOM 793 C C . THR A 1 96 ? -18.384 -11.808 6.916 1.00 83.12 96 THR A C 1
ATOM 795 O O . THR A 1 96 ? -19.429 -12.376 7.212 1.00 83.12 96 THR A O 1
ATOM 798 N N . LYS A 1 97 ? -17.465 -12.396 6.141 1.00 79.19 97 LYS A N 1
ATOM 799 C CA . LYS A 1 97 ? -17.525 -13.807 5.720 1.00 79.19 97 LYS A CA 1
ATOM 800 C C . LYS A 1 97 ? -16.491 -14.682 6.418 1.00 79.19 97 LYS A C 1
ATOM 802 O O . LYS A 1 97 ? -16.671 -15.894 6.470 1.00 79.19 97 LYS A O 1
ATOM 807 N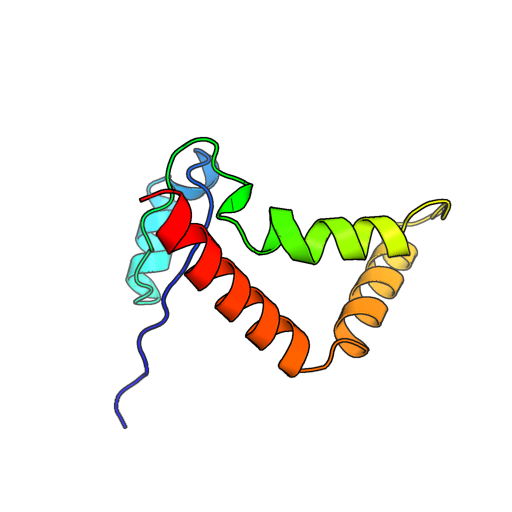 N . VAL A 1 98 ? -15.390 -14.083 6.870 1.00 65.75 98 VAL A N 1
ATOM 808 C CA . VAL A 1 98 ? -14.322 -14.759 7.624 1.00 65.75 98 VAL A CA 1
ATOM 809 C C . VAL A 1 98 ? -14.660 -14.819 9.125 1.00 65.75 98 VAL A C 1
ATOM 811 O O . VAL A 1 98 ? -14.141 -15.676 9.841 1.00 65.75 98 VAL A O 1
ATOM 814 N N . HIS A 1 99 ? -15.580 -13.961 9.576 1.00 51.53 99 HIS A N 1
ATOM 815 C CA . HIS A 1 99 ? -16.201 -13.936 10.903 1.00 51.53 99 HIS A CA 1
ATOM 816 C C . HIS A 1 99 ? -17.715 -14.098 10.789 1.00 51.53 99 HIS A C 1
ATOM 818 O O . HIS A 1 99 ? -18.305 -14.662 11.737 1.00 51.53 99 HIS A O 1
#